Protein AF-T0ZMU7-F1 (afdb_monomer_lite)

Radius of gyration: 19.77 Å; chains: 1; bounding box: 42×37×54 Å

InterPro domains:
  IPR012947 Threonyl/alanyl tRNA synthetase, SAD [PF07973] (67-115)
  IPR012947 Threonyl/alanyl tRNA synthetase, SAD [SM00863] (66-115)
  IPR018163 Threonyl/alanyl tRNA synthetase, class II-like, putative editing domain superfamily [SSF55186] (1-138)

pLDDT: mean 90.64, std 6.93, range [50.94, 96.12]

Structure (mmCIF, N/CA/C/O backbone):
data_AF-T0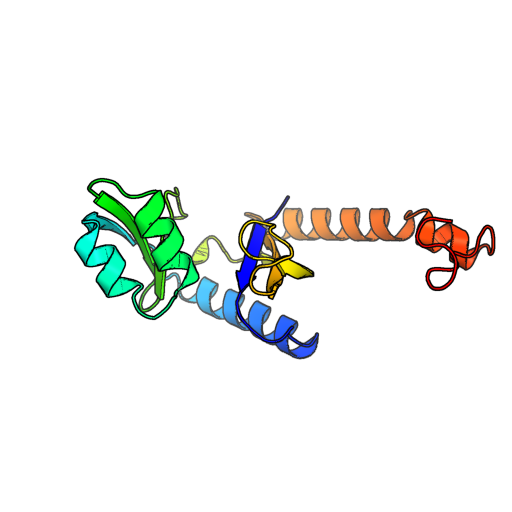ZMU7-F1
#
_entry.id   AF-T0ZMU7-F1
#
loop_
_atom_site.group_PDB
_atom_site.id
_atom_site.type_symbol
_atom_site.label_atom_id
_atom_site.label_alt_id
_atom_site.label_comp_id
_atom_site.label_asym_id
_atom_site.label_entity_id
_atom_site.label_seq_id
_atom_site.pdbx_PDB_ins_code
_atom_site.Cartn_x
_atom_site.Cartn_y
_atom_site.Cartn_z
_atom_site.occupancy
_atom_site.B_iso_or_equiv
_atom_site.auth_seq_id
_atom_site.auth_comp_id
_atom_site.auth_asym_id
_atom_site.auth_atom_id
_atom_site.pdbx_PDB_model_num
ATOM 1 N N . ASP A 1 1 ? -4.701 4.896 -11.636 1.00 75.06 1 ASP A N 1
ATOM 2 C CA . ASP A 1 1 ? -5.039 3.454 -11.671 1.00 75.06 1 ASP A CA 1
ATOM 3 C C . ASP A 1 1 ? -4.174 2.626 -10.729 1.00 75.06 1 ASP A C 1
ATOM 5 O O . ASP A 1 1 ? -3.421 1.751 -11.152 1.00 75.06 1 ASP A O 1
ATOM 9 N N . GLY A 1 2 ? -4.253 2.903 -9.431 1.00 90.81 2 GLY A N 1
ATOM 10 C CA . GLY A 1 2 ? -3.479 2.158 -8.450 1.00 90.81 2 GLY A CA 1
ATOM 11 C C . GLY A 1 2 ? -3.514 2.788 -7.071 1.00 90.81 2 GLY A C 1
ATOM 12 O O . GLY A 1 2 ? -4.315 3.680 -6.802 1.00 90.81 2 GLY A O 1
ATOM 13 N N . PHE A 1 3 ? -2.620 2.314 -6.221 1.00 93.81 3 PHE A N 1
ATOM 14 C CA . PHE A 1 3 ? -2.411 2.778 -4.863 1.00 93.81 3 PHE A CA 1
ATOM 15 C C . PHE A 1 3 ? -0.915 2.949 -4.608 1.00 93.81 3 PHE A C 1
ATOM 17 O O . PHE A 1 3 ? -0.067 2.466 -5.365 1.00 93.81 3 PHE A O 1
ATOM 24 N N . TYR A 1 4 ? -0.591 3.626 -3.516 1.00 94.75 4 TYR A N 1
ATOM 25 C CA . TYR A 1 4 ? 0.754 3.633 -2.972 1.00 94.75 4 TYR A CA 1
ATOM 26 C C . TYR A 1 4 ? 0.702 3.532 -1.452 1.00 94.75 4 TYR A C 1
ATOM 28 O O . TYR A 1 4 ? -0.316 3.860 -0.843 1.00 94.75 4 TYR A O 1
ATOM 36 N N . TYR A 1 5 ? 1.798 3.080 -0.852 1.00 94.19 5 TYR A N 1
ATOM 37 C CA . TYR A 1 5 ? 1.955 3.067 0.596 1.00 94.19 5 TYR A CA 1
ATOM 38 C C . TYR A 1 5 ? 3.356 3.555 0.970 1.00 94.19 5 TYR A C 1
ATOM 40 O O . TYR A 1 5 ? 4.347 3.077 0.411 1.00 94.19 5 TYR A O 1
ATOM 48 N N . ASP A 1 6 ? 3.418 4.506 1.904 1.00 94.00 6 ASP A N 1
ATOM 49 C CA . ASP A 1 6 ? 4.661 5.083 2.417 1.00 94.00 6 ASP A CA 1
ATOM 50 C C . ASP A 1 6 ? 5.078 4.349 3.692 1.00 94.00 6 ASP A C 1
ATOM 52 O O . ASP A 1 6 ? 4.319 4.275 4.660 1.00 94.00 6 ASP A O 1
ATOM 56 N N . ILE A 1 7 ? 6.279 3.776 3.682 1.00 93.44 7 ILE A N 1
ATOM 57 C CA . ILE A 1 7 ? 6.770 2.890 4.735 1.00 93.44 7 ILE A CA 1
ATOM 58 C C . ILE A 1 7 ? 8.138 3.375 5.205 1.00 93.44 7 ILE A C 1
ATOM 60 O O . ILE A 1 7 ? 9.034 3.643 4.403 1.00 93.44 7 ILE A O 1
ATOM 64 N N . ASP A 1 8 ? 8.305 3.456 6.522 1.00 93.50 8 ASP A N 1
ATOM 65 C CA . ASP A 1 8 ? 9.602 3.681 7.158 1.00 93.50 8 ASP A CA 1
ATOM 66 C C . ASP A 1 8 ? 10.384 2.365 7.185 1.00 93.50 8 ASP A C 1
ATOM 68 O O . ASP A 1 8 ? 10.292 1.571 8.121 1.00 93.50 8 ASP A O 1
ATOM 72 N N . MET A 1 9 ? 11.067 2.077 6.078 1.00 92.00 9 MET A N 1
ATOM 73 C CA . MET A 1 9 ? 11.884 0.881 5.901 1.00 92.00 9 MET A CA 1
ATOM 74 C C . MET A 1 9 ? 13.024 1.139 4.915 1.00 92.00 9 MET A C 1
ATOM 76 O O . MET A 1 9 ? 13.059 2.156 4.224 1.00 92.00 9 MET A O 1
ATOM 80 N N . LYS A 1 10 ? 13.955 0.188 4.806 1.00 91.81 10 LYS A N 1
ATOM 81 C CA . LYS A 1 10 ? 14.925 0.188 3.704 1.00 91.81 10 LYS A CA 1
ATOM 82 C C . LYS A 1 10 ? 14.214 -0.150 2.385 1.00 91.81 10 LYS A C 1
ATOM 84 O O . LYS A 1 10 ? 13.306 -0.981 2.414 1.00 91.81 10 LYS A O 1
ATOM 89 N N . PRO A 1 11 ? 14.611 0.445 1.243 1.00 91.81 11 PRO A N 1
ATOM 90 C CA . PRO A 1 11 ? 14.032 0.095 -0.050 1.00 91.81 11 PRO A CA 1
ATOM 91 C C . PRO A 1 11 ? 14.170 -1.412 -0.311 1.00 91.81 11 PRO A C 1
ATOM 93 O O . PRO A 1 11 ? 15.296 -1.914 -0.239 1.00 91.81 11 PRO A O 1
ATOM 96 N N . PRO A 1 12 ? 13.068 -2.136 -0.580 1.00 92.81 12 PRO A N 1
ATOM 97 C CA . PRO A 1 12 ? 13.144 -3.563 -0.849 1.00 92.81 12 PRO A CA 1
ATOM 98 C C . PRO A 1 12 ? 13.829 -3.818 -2.194 1.00 92.81 12 PRO A C 1
ATOM 100 O O . PRO A 1 12 ? 13.669 -3.063 -3.154 1.00 92.81 12 PRO A O 1
ATOM 103 N N . SER A 1 13 ? 14.574 -4.913 -2.266 1.00 93.81 13 SER A N 1
ATOM 104 C CA . SER A 1 13 ? 15.091 -5.462 -3.518 1.00 93.81 13 SER A CA 1
ATOM 105 C C . SER A 1 13 ? 13.963 -6.001 -4.407 1.00 93.81 13 SER A C 1
ATOM 107 O O . SER A 1 13 ? 12.843 -6.245 -3.953 1.00 93.81 13 SER A O 1
ATOM 109 N N . GLU A 1 14 ? 14.257 -6.264 -5.683 1.00 91.12 14 GLU A N 1
ATOM 110 C CA . GLU A 1 14 ? 13.289 -6.877 -6.607 1.00 91.12 14 GLU A CA 1
ATOM 111 C C . GLU A 1 14 ? 12.781 -8.239 -6.108 1.00 91.12 14 GLU A C 1
ATOM 113 O O . GLU A 1 14 ? 11.595 -8.545 -6.219 1.00 91.12 14 GLU A O 1
ATOM 118 N N . GLN A 1 15 ? 13.653 -9.042 -5.490 1.00 93.50 15 GLN A N 1
ATOM 119 C CA . GLN A 1 15 ? 13.266 -10.335 -4.919 1.00 93.50 15 GLN A CA 1
ATOM 120 C C . GLN A 1 15 ? 12.334 -10.171 -3.714 1.00 93.50 15 GLN A C 1
ATOM 122 O O . GLN A 1 15 ? 11.375 -10.927 -3.564 1.00 93.50 15 GLN A O 1
ATOM 127 N N . GLU A 1 16 ? 12.581 -9.179 -2.858 1.00 94.56 16 GLU A N 1
ATOM 128 C CA . GLU A 1 16 ? 11.692 -8.872 -1.736 1.00 94.56 16 GLU A CA 1
ATOM 129 C C . GLU A 1 16 ? 10.341 -8.353 -2.225 1.00 94.56 16 GLU A C 1
ATOM 131 O O . GLU A 1 16 ? 9.315 -8.753 -1.685 1.00 94.56 16 GLU A O 1
ATOM 136 N N . MET A 1 17 ? 10.312 -7.554 -3.293 1.00 93.94 17 MET A N 1
ATOM 137 C CA . MET A 1 17 ? 9.065 -7.128 -3.932 1.00 93.94 17 MET A CA 1
ATOM 138 C C . MET A 1 17 ? 8.232 -8.310 -4.434 1.00 93.94 17 MET A C 1
ATOM 140 O O . MET A 1 17 ? 7.017 -8.326 -4.232 1.00 93.94 17 MET A O 1
ATOM 144 N N . ILE A 1 18 ? 8.870 -9.324 -5.029 1.00 94.31 18 ILE A N 1
ATOM 145 C CA . ILE A 1 18 ? 8.190 -10.564 -5.431 1.00 94.31 18 ILE A CA 1
ATOM 146 C C . ILE A 1 18 ? 7.609 -11.273 -4.201 1.00 94.31 18 ILE A C 1
ATOM 148 O O . ILE A 1 18 ? 6.427 -11.610 -4.201 1.00 94.31 18 ILE A O 1
ATOM 152 N N . ARG A 1 19 ? 8.390 -11.416 -3.122 1.00 96.00 19 ARG A N 1
ATOM 153 C CA . ARG A 1 19 ? 7.922 -12.042 -1.871 1.00 96.00 19 ARG A CA 1
ATOM 154 C C . ARG A 1 19 ? 6.764 -11.280 -1.226 1.00 96.00 19 ARG A C 1
ATOM 156 O O . ARG A 1 19 ? 5.846 -11.902 -0.698 1.00 96.00 19 ARG A O 1
ATOM 163 N N . ILE A 1 20 ? 6.785 -9.946 -1.262 1.00 94.94 20 ILE A N 1
ATOM 164 C CA . ILE A 1 20 ? 5.682 -9.115 -0.764 1.00 94.94 20 ILE A CA 1
ATOM 165 C C . ILE A 1 20 ? 4.425 -9.390 -1.596 1.00 94.94 20 ILE A C 1
ATOM 167 O O . ILE A 1 20 ? 3.369 -9.654 -1.027 1.00 94.94 20 ILE A O 1
ATOM 171 N N . GLU A 1 21 ? 4.529 -9.394 -2.927 1.00 94.06 21 GLU A N 1
ATOM 172 C CA . GLU A 1 21 ? 3.392 -9.674 -3.812 1.00 94.06 21 GLU A CA 1
ATOM 173 C C . GLU A 1 21 ? 2.824 -11.092 -3.597 1.00 94.06 21 GLU A C 1
ATOM 175 O O . GLU A 1 21 ? 1.607 -11.273 -3.537 1.00 94.06 21 GLU A O 1
ATOM 180 N N . GLU A 1 22 ? 3.682 -12.099 -3.427 1.00 95.25 22 GLU A N 1
ATOM 181 C CA . GLU A 1 22 ? 3.275 -13.466 -3.075 1.00 95.25 22 GLU A CA 1
ATOM 182 C C . GLU A 1 22 ? 2.558 -13.513 -1.725 1.00 95.25 22 GLU A C 1
ATOM 184 O O . GLU A 1 22 ? 1.499 -14.134 -1.607 1.00 95.25 22 GLU A O 1
ATOM 189 N N . LYS A 1 23 ? 3.075 -12.798 -0.719 1.00 95.19 23 LYS A N 1
ATOM 190 C CA . LYS A 1 23 ? 2.444 -12.731 0.600 1.00 95.19 23 LYS A CA 1
ATOM 191 C C . LYS A 1 23 ? 1.076 -12.055 0.547 1.00 95.19 23 LYS A C 1
ATOM 193 O O . LYS A 1 23 ? 0.145 -12.507 1.213 1.00 95.19 23 LYS A O 1
ATOM 198 N N . MET A 1 24 ? 0.928 -11.010 -0.266 1.00 93.88 24 MET A N 1
ATOM 199 C CA . MET A 1 24 ? -0.362 -10.356 -0.505 1.00 93.88 24 MET A CA 1
ATOM 200 C C . MET A 1 24 ? -1.369 -11.331 -1.129 1.00 93.88 24 MET A C 1
ATOM 202 O O . MET A 1 24 ? -2.508 -11.406 -0.667 1.00 93.88 24 MET A O 1
ATOM 206 N N . LYS A 1 25 ? -0.943 -12.136 -2.112 1.00 93.25 25 LYS A N 1
ATOM 207 C CA . LYS A 1 25 ? -1.785 -13.181 -2.721 1.00 93.25 25 LYS A CA 1
ATOM 208 C C . LYS A 1 25 ? -2.167 -14.268 -1.714 1.00 93.25 25 LYS A C 1
ATOM 210 O O . LYS A 1 25 ? -3.333 -14.647 -1.652 1.00 93.25 25 LYS A O 1
ATOM 215 N N . GLU A 1 26 ? -1.231 -14.725 -0.881 1.00 94.50 26 GLU A N 1
ATOM 216 C CA . GLU A 1 26 ? -1.506 -15.690 0.196 1.00 94.50 26 GLU A CA 1
ATOM 217 C C . GLU A 1 26 ? -2.584 -15.161 1.157 1.00 94.50 26 GLU A C 1
ATOM 219 O O . GLU A 1 26 ? -3.506 -15.883 1.533 1.00 94.50 26 GLU A O 1
ATOM 224 N N . ILE A 1 27 ? -2.502 -13.884 1.538 1.00 93.81 27 ILE A N 1
ATOM 225 C CA . ILE A 1 27 ? -3.481 -13.233 2.416 1.00 93.81 27 ILE A CA 1
ATOM 226 C C . ILE A 1 27 ? -4.846 -13.085 1.728 1.00 93.81 27 ILE A C 1
ATOM 228 O O . ILE A 1 27 ? -5.879 -13.275 2.375 1.00 93.81 27 ILE A O 1
ATOM 232 N N . ALA A 1 28 ? -4.874 -12.789 0.427 1.00 92.88 28 ALA A N 1
ATOM 233 C CA . ALA A 1 28 ? -6.116 -12.718 -0.339 1.00 92.88 28 ALA A CA 1
ATOM 234 C C . ALA A 1 28 ? -6.842 -14.075 -0.387 1.00 92.88 28 ALA A C 1
ATOM 236 O O . ALA A 1 28 ? -8.067 -14.130 -0.301 1.00 92.88 28 ALA A O 1
ATOM 237 N N . LEU A 1 29 ? -6.103 -15.187 -0.446 1.00 93.44 29 LEU A N 1
ATOM 238 C CA . LEU A 1 29 ? -6.688 -16.534 -0.428 1.00 93.44 29 LEU A CA 1
ATOM 239 C C . LEU A 1 29 ? -7.331 -16.897 0.920 1.00 93.44 29 LEU A C 1
ATOM 241 O O . LEU A 1 29 ? -8.268 -17.693 0.951 1.00 93.44 29 LEU A O 1
ATOM 245 N N . LYS A 1 30 ? -6.882 -16.291 2.025 1.00 94.25 30 LYS A N 1
ATOM 246 C CA . LYS A 1 30 ? -7.421 -16.552 3.371 1.00 94.25 30 LYS A CA 1
ATOM 247 C C . LYS A 1 30 ? -8.807 -15.953 3.617 1.00 94.25 30 LYS A C 1
ATOM 249 O O . LYS A 1 30 ? -9.418 -16.314 4.614 1.00 94.25 30 LYS A O 1
ATOM 254 N N . SER A 1 31 ? -9.301 -15.074 2.737 1.00 93.50 31 SER A N 1
ATOM 255 C CA . SER A 1 31 ? -10.637 -14.455 2.838 1.00 93.50 31 SER A CA 1
ATOM 256 C C . SER A 1 31 ? -10.906 -13.856 4.228 1.00 93.50 31 SER A C 1
ATOM 258 O O . SER A 1 31 ? -11.931 -14.107 4.857 1.00 93.50 31 SER A O 1
ATOM 260 N N . ILE A 1 32 ? -9.925 -13.111 4.746 1.00 94.69 32 ILE A N 1
ATOM 261 C CA . ILE A 1 32 ? -9.966 -12.544 6.095 1.00 94.69 32 ILE A CA 1
ATOM 262 C C . ILE A 1 32 ? -10.972 -11.386 6.092 1.00 94.69 32 ILE A C 1
A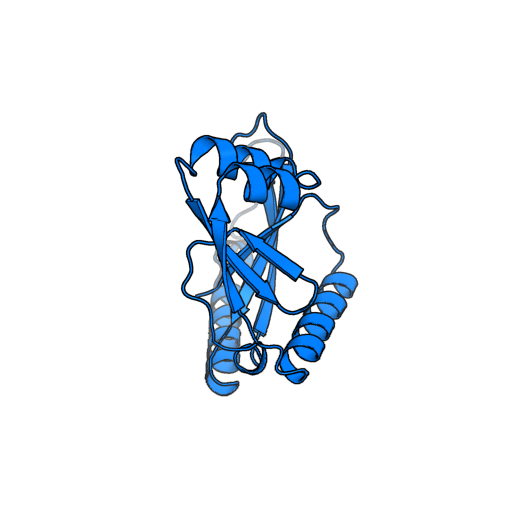TOM 264 O O . ILE A 1 32 ? -10.818 -10.484 5.263 1.00 94.69 32 ILE A O 1
ATOM 268 N N . PRO A 1 33 ? -11.960 -11.365 7.003 1.00 95.88 33 PRO A N 1
ATOM 269 C CA . PRO A 1 33 ? -12.909 -10.264 7.091 1.00 95.88 33 PRO A CA 1
ATOM 270 C C . PRO A 1 33 ? -12.198 -8.971 7.499 1.00 95.88 33 PRO A C 1
ATOM 272 O O . PRO A 1 33 ? -11.322 -8.979 8.370 1.00 95.88 33 PRO A O 1
ATOM 275 N N . ILE A 1 34 ? -12.591 -7.863 6.872 1.00 95.69 34 ILE A N 1
ATOM 276 C CA . ILE A 1 34 ? -12.118 -6.524 7.211 1.00 95.69 34 ILE A CA 1
ATOM 277 C C . ILE A 1 34 ? -13.220 -5.833 8.010 1.00 95.69 34 ILE A C 1
ATOM 279 O O . ILE A 1 34 ? -14.276 -5.483 7.483 1.00 95.69 34 ILE A O 1
ATOM 283 N N . LEU A 1 35 ? -12.976 -5.649 9.304 1.00 94.94 35 LEU A N 1
ATOM 284 C CA . LEU A 1 35 ? -13.947 -5.083 10.232 1.00 94.94 35 LEU A CA 1
ATOM 285 C C . LEU A 1 35 ? -13.678 -3.597 10.432 1.00 94.94 35 LEU A C 1
ATOM 287 O O . LEU A 1 35 ? -12.554 -3.191 10.724 1.00 94.94 35 LEU A O 1
ATOM 291 N N . LYS A 1 36 ? -14.727 -2.790 10.283 1.00 95.19 36 LYS A N 1
ATOM 292 C CA . LYS A 1 36 ? -14.692 -1.367 10.605 1.00 95.19 36 LYS A CA 1
ATOM 293 C C . LYS A 1 36 ? -14.981 -1.188 12.091 1.00 95.19 36 LYS A C 1
ATOM 295 O O . LYS A 1 36 ? -16.072 -1.517 12.548 1.00 95.19 36 LYS A O 1
ATOM 300 N N . GLU A 1 37 ? -14.027 -0.622 12.812 1.00 94.38 37 GLU A N 1
ATOM 301 C CA . GLU A 1 37 ? -14.144 -0.310 14.237 1.00 94.38 37 GLU A CA 1
ATOM 302 C C . GLU A 1 37 ? -14.057 1.209 14.429 1.00 94.38 37 GLU A C 1
ATOM 304 O O . GLU A 1 37 ? -13.326 1.894 13.712 1.00 94.38 37 GLU A O 1
ATOM 309 N N . THR A 1 38 ? -14.819 1.752 15.378 1.00 94.81 38 THR A N 1
ATOM 310 C CA . THR A 1 38 ? -14.768 3.175 15.741 1.00 94.81 38 THR A CA 1
ATOM 311 C C . THR A 1 38 ? -14.168 3.291 17.128 1.00 94.81 38 THR A C 1
ATOM 313 O O . THR A 1 38 ? -14.691 2.701 18.071 1.00 94.81 38 THR A O 1
ATOM 316 N N . HIS A 1 39 ? -13.106 4.080 17.251 1.00 94.69 39 HIS A N 1
ATOM 317 C CA . HIS A 1 39 ? -12.402 4.294 18.510 1.00 94.69 39 HIS A CA 1
ATOM 318 C C . HIS A 1 39 ? -12.294 5.777 18.835 1.00 94.69 39 HIS A C 1
ATOM 320 O O . HIS A 1 39 ? -12.264 6.637 17.947 1.00 94.69 39 HIS A O 1
ATOM 326 N N . SER A 1 40 ? -12.219 6.069 20.128 1.00 95.81 40 SER A N 1
ATOM 327 C CA . SER A 1 40 ? -11.884 7.394 20.633 1.00 95.81 40 SER A CA 1
ATOM 328 C C . SER A 1 40 ? -10.441 7.764 20.289 1.00 95.81 40 SER A C 1
ATOM 330 O O . SER A 1 40 ? -9.588 6.905 20.062 1.00 95.81 40 SER A O 1
ATOM 332 N N . ARG A 1 41 ? -10.137 9.064 20.296 1.00 93.50 41 ARG A N 1
ATOM 333 C CA . ARG A 1 41 ? -8.773 9.562 20.070 1.00 93.50 41 ARG A CA 1
ATOM 334 C C . ARG A 1 41 ? -7.737 8.889 20.983 1.00 93.50 41 ARG A C 1
ATOM 336 O O . ARG A 1 41 ? -6.700 8.456 20.495 1.00 93.50 41 ARG A O 1
ATOM 343 N N . ASN A 1 42 ? -8.027 8.755 22.277 1.00 94.19 42 ASN A N 1
ATOM 344 C CA . ASN A 1 42 ? -7.089 8.176 23.248 1.00 94.19 42 ASN A CA 1
ATOM 345 C C . ASN A 1 42 ? -6.787 6.699 22.960 1.00 94.19 42 ASN A C 1
ATOM 347 O O . ASN A 1 42 ? -5.641 6.268 23.063 1.00 94.19 42 ASN A O 1
ATOM 351 N N . GLU A 1 43 ? -7.803 5.929 22.565 1.00 94.31 43 GLU A N 1
ATOM 352 C CA . GLU A 1 43 ? -7.623 4.533 22.159 1.00 94.31 43 GLU A CA 1
ATOM 353 C C . GLU A 1 43 ? -6.774 4.437 20.891 1.00 94.31 43 GLU A C 1
ATOM 355 O O . GLU A 1 43 ? -5.860 3.620 20.834 1.00 94.31 43 GLU A O 1
ATOM 360 N N . LEU A 1 44 ? -7.011 5.307 19.905 1.00 93.56 44 LEU A N 1
ATOM 361 C CA . LEU A 1 44 ? -6.215 5.357 18.677 1.00 93.56 44 LEU A CA 1
ATOM 362 C C . LEU A 1 44 ? -4.749 5.703 18.961 1.00 93.56 44 LEU A C 1
ATOM 364 O O . LEU A 1 44 ? -3.853 5.041 18.438 1.00 93.56 44 LEU A O 1
ATOM 368 N N . GLU A 1 45 ? -4.490 6.694 19.816 1.00 93.69 45 GLU A N 1
ATOM 369 C CA . GLU A 1 45 ? -3.126 7.045 20.230 1.00 93.69 45 GLU A CA 1
ATOM 370 C C . GLU A 1 45 ? -2.433 5.875 20.949 1.00 93.69 45 GLU A C 1
ATOM 372 O O . GLU A 1 45 ? -1.255 5.616 20.711 1.00 93.69 45 GLU A O 1
ATOM 377 N N . SER A 1 46 ? -3.160 5.104 21.763 1.00 93.94 46 SER A N 1
ATOM 378 C CA . SER A 1 46 ? -2.613 3.903 22.404 1.00 93.94 46 SER A CA 1
ATOM 379 C C . SER A 1 46 ? -2.345 2.772 21.401 1.00 93.94 46 SER A C 1
ATOM 381 O O . SER A 1 46 ? -1.266 2.178 21.410 1.00 93.94 46 SER A O 1
ATOM 383 N N . MET A 1 47 ? -3.278 2.504 20.481 1.00 92.56 47 MET A N 1
ATOM 384 C CA . MET A 1 47 ? -3.137 1.456 19.462 1.00 92.56 47 MET A CA 1
ATOM 385 C C . MET A 1 47 ? -1.952 1.711 18.527 1.00 92.56 47 MET A C 1
ATOM 387 O O . MET A 1 47 ? -1.198 0.792 18.201 1.00 92.56 47 MET A O 1
ATOM 391 N N . PHE A 1 48 ? -1.760 2.964 18.112 1.00 94.00 48 PHE A N 1
ATOM 392 C CA . PHE A 1 48 ? -0.717 3.350 17.164 1.00 94.00 48 PHE A CA 1
ATOM 393 C C . PHE A 1 48 ? 0.550 3.895 17.830 1.00 94.00 48 PHE A C 1
ATOM 395 O O . PHE A 1 48 ? 1.406 4.425 17.129 1.00 94.00 48 PHE A O 1
ATOM 402 N N . GLN A 1 49 ? 0.740 3.694 19.142 1.00 92.25 49 GLN A N 1
ATOM 403 C CA . GLN A 1 49 ? 1.909 4.191 19.892 1.00 92.25 49 GLN A CA 1
ATOM 404 C C . GLN A 1 49 ? 3.272 3.795 19.290 1.00 92.25 49 GLN A C 1
ATOM 406 O O . GLN A 1 49 ? 4.269 4.493 19.447 1.00 92.25 49 GLN A O 1
ATOM 411 N N . HIS A 1 50 ? 3.312 2.669 18.577 1.00 90.00 50 HIS A N 1
ATOM 412 C CA . HIS A 1 50 ? 4.501 2.128 17.922 1.00 90.00 50 HIS A CA 1
ATOM 413 C C . HIS A 1 50 ? 4.804 2.787 16.563 1.00 90.00 50 HIS A C 1
ATOM 415 O O . HIS A 1 50 ? 5.871 2.565 15.996 1.00 90.00 50 HIS A O 1
ATOM 421 N N . ASN A 1 51 ? 3.879 3.578 16.012 1.00 91.38 51 ASN A N 1
ATOM 422 C CA . ASN A 1 51 ? 3.999 4.207 14.703 1.00 91.38 51 ASN A CA 1
ATOM 423 C C . ASN A 1 51 ? 3.908 5.734 14.826 1.00 91.38 51 ASN A C 1
ATOM 425 O O . ASN A 1 51 ? 2.823 6.316 14.776 1.00 91.38 51 ASN A O 1
ATOM 429 N N . ARG A 1 52 ? 5.075 6.385 14.924 1.00 92.31 52 ARG A N 1
ATOM 430 C CA . ARG A 1 52 ? 5.194 7.850 15.047 1.00 92.31 52 ARG A CA 1
ATOM 431 C C . ARG A 1 52 ? 4.419 8.629 13.980 1.00 92.31 52 ARG A C 1
ATOM 433 O O . ARG A 1 52 ? 3.817 9.647 14.300 1.00 92.31 52 ARG A O 1
ATOM 440 N N . PHE A 1 53 ? 4.388 8.135 12.742 1.00 92.69 53 PHE A N 1
ATOM 441 C CA . PHE A 1 53 ? 3.733 8.822 11.628 1.00 92.69 53 PHE A CA 1
ATOM 442 C C . PHE A 1 53 ? 2.216 8.809 11.789 1.00 92.69 53 PHE A C 1
ATOM 444 O O . PHE A 1 53 ? 1.568 9.842 11.636 1.00 92.69 53 PHE A O 1
ATOM 451 N N . LYS A 1 54 ? 1.646 7.655 12.156 1.00 91.56 54 LYS A N 1
ATOM 452 C CA . LYS A 1 54 ? 0.205 7.549 12.416 1.00 91.56 54 LYS A CA 1
ATOM 453 C C . LYS A 1 54 ? -0.209 8.333 13.652 1.00 91.56 54 LYS A C 1
ATOM 455 O O . LYS A 1 54 ? -1.255 8.964 13.612 1.00 91.56 54 LYS A O 1
ATOM 460 N N . LEU A 1 55 ? 0.605 8.353 14.710 1.00 93.62 55 LEU A N 1
ATOM 461 C CA . LEU A 1 55 ? 0.321 9.172 15.895 1.00 93.62 55 LEU A CA 1
ATOM 462 C C . LEU A 1 55 ? 0.204 10.654 15.566 1.00 93.62 55 LEU A C 1
ATOM 464 O O . LEU A 1 55 ? -0.709 11.311 16.058 1.00 93.62 55 LEU A O 1
ATOM 468 N N . GLU A 1 56 ? 1.117 11.182 14.751 1.00 93.31 56 GLU A N 1
ATOM 469 C CA . GLU A 1 56 ? 1.066 12.585 14.348 1.00 93.31 56 GLU A CA 1
ATOM 470 C C . GLU A 1 56 ? -0.214 12.885 13.563 1.00 93.31 56 GLU A C 1
ATOM 472 O O . GLU A 1 56 ? -0.936 13.816 13.908 1.00 93.31 56 GLU A O 1
ATOM 477 N N . ILE A 1 57 ? -0.549 12.038 12.585 1.00 91.94 57 ILE A N 1
ATOM 478 C CA . ILE A 1 57 ? -1.783 12.174 11.799 1.00 91.94 57 ILE A CA 1
ATOM 479 C C . ILE A 1 57 ? -3.018 12.093 12.707 1.00 91.94 57 ILE A C 1
ATOM 481 O O . ILE A 1 57 ? -3.919 12.917 12.595 1.00 91.94 57 ILE A O 1
ATOM 485 N N . ILE A 1 58 ? -3.064 11.142 13.645 1.00 93.12 58 ILE A N 1
ATOM 486 C CA . ILE A 1 58 ? -4.186 10.994 14.583 1.00 93.12 58 ILE A CA 1
ATOM 487 C C . ILE A 1 58 ? -4.336 12.248 15.447 1.00 93.12 58 ILE A C 1
ATOM 489 O O . ILE A 1 58 ? -5.450 12.731 15.639 1.00 93.12 58 ILE A O 1
ATOM 493 N N . ARG A 1 59 ? -3.231 12.802 15.953 1.00 92.81 59 ARG A N 1
ATOM 494 C CA . ARG A 1 59 ? -3.260 13.985 16.822 1.00 92.81 59 ARG A CA 1
ATOM 495 C C . ARG A 1 59 ? -3.736 15.245 16.114 1.00 92.81 59 ARG A C 1
ATOM 497 O O . ARG A 1 59 ? -4.327 16.103 16.774 1.00 92.81 59 ARG A O 1
ATOM 504 N N . GLU A 1 60 ? -3.457 15.350 14.822 1.00 92.25 60 GLU A N 1
ATOM 505 C CA . GLU A 1 60 ? -3.854 16.478 13.982 1.00 92.25 60 GLU A CA 1
ATOM 506 C C . GLU A 1 60 ? -5.280 16.336 13.447 1.00 92.25 60 GLU A C 1
ATOM 508 O O . GLU A 1 60 ? -6.031 17.306 13.447 1.00 92.25 60 GLU A O 1
ATOM 513 N N . GLU A 1 61 ? -5.665 15.140 12.999 1.00 91.75 61 GLU A N 1
ATOM 514 C CA . GLU A 1 61 ? -6.920 14.938 12.270 1.00 91.75 61 GLU A CA 1
ATOM 515 C C . GLU A 1 61 ? -8.086 14.443 13.134 1.00 91.75 61 GLU A C 1
ATOM 517 O O . GLU A 1 61 ? -9.242 14.581 12.728 1.00 91.75 61 GLU A O 1
ATOM 522 N N . VAL A 1 62 ? -7.826 13.825 14.292 1.00 91.75 62 VAL A N 1
ATOM 523 C CA . VAL A 1 62 ? -8.877 13.217 15.122 1.00 91.75 62 VAL A CA 1
ATOM 524 C C . VAL A 1 62 ? -9.240 14.126 16.289 1.00 91.75 62 VAL A C 1
ATOM 526 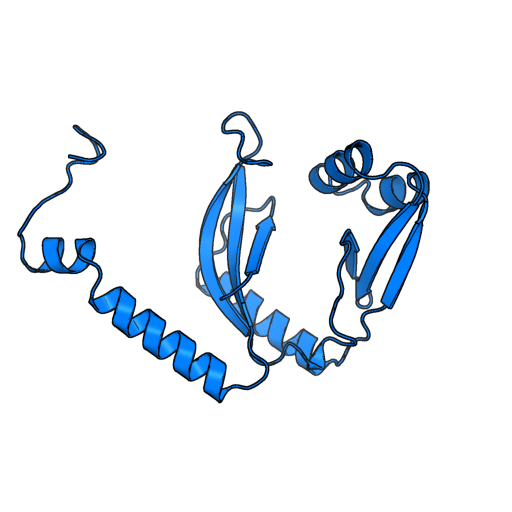O O . VAL A 1 62 ? -8.494 14.268 17.258 1.00 91.75 62 VAL A O 1
ATOM 529 N N . GLU A 1 63 ? -10.449 14.686 16.245 1.00 88.75 63 GLU A N 1
ATOM 530 C CA . GLU A 1 63 ? -10.982 15.481 17.357 1.00 88.75 63 GLU A CA 1
ATOM 531 C C . GLU A 1 63 ? -11.539 14.603 18.488 1.00 88.75 63 GLU A C 1
ATOM 533 O O . GLU A 1 63 ? -11.097 14.708 19.629 1.00 88.75 63 GLU A O 1
ATOM 538 N N . LYS A 1 64 ? -12.505 13.722 18.186 1.00 88.69 64 LYS A N 1
ATOM 539 C CA . LYS A 1 64 ? -13.214 12.904 19.197 1.00 88.69 64 LYS A CA 1
ATOM 540 C C . LYS A 1 64 ? -13.050 11.405 18.974 1.00 88.69 64 LYS A C 1
ATOM 542 O O . LYS A 1 64 ? -12.599 10.680 19.857 1.00 88.69 64 LYS A O 1
ATOM 547 N N . HIS A 1 65 ? -13.416 10.952 17.784 1.00 91.31 65 HIS A N 1
ATOM 548 C CA . HIS A 1 65 ? -13.396 9.552 17.374 1.00 91.31 65 HIS A CA 1
ATOM 549 C C . HIS A 1 65 ? -13.053 9.451 15.891 1.00 91.31 65 HIS A C 1
ATOM 551 O O . HIS A 1 65 ? -13.331 10.379 15.125 1.00 91.31 65 HIS A O 1
ATOM 557 N N . SER A 1 66 ? -12.472 8.328 15.492 1.00 93.94 66 SER A N 1
ATOM 558 C CA . SER A 1 66 ? -12.237 7.993 14.091 1.00 93.94 66 SER A CA 1
ATOM 559 C C . SER A 1 66 ? -12.337 6.486 13.897 1.00 93.94 66 SER A C 1
ATOM 561 O O . SER A 1 66 ? -12.499 5.722 14.853 1.00 93.94 66 SER A O 1
ATOM 563 N N . THR A 1 67 ? -12.285 6.064 12.643 1.00 93.81 67 THR A N 1
ATOM 564 C CA . THR A 1 67 ? -12.439 4.668 12.256 1.00 93.81 67 THR A CA 1
ATOM 565 C C . THR A 1 67 ? -11.089 4.020 12.001 1.00 93.81 67 THR A C 1
ATOM 567 O O . THR A 1 67 ? -10.159 4.654 11.501 1.00 93.81 67 THR A O 1
ATOM 570 N N . VAL A 1 68 ? -11.006 2.734 12.310 1.00 94.75 68 VAL A N 1
ATOM 571 C CA . VAL A 1 68 ? -9.912 1.851 11.913 1.00 94.75 68 VAL A CA 1
ATOM 572 C C . VAL A 1 68 ? -10.486 0.645 11.194 1.00 94.75 68 VAL A C 1
ATOM 574 O O . VAL A 1 68 ? -11.653 0.288 11.371 1.00 94.75 68 VAL A O 1
ATOM 577 N N . TYR A 1 69 ? -9.650 0.014 10.384 1.00 95.06 69 TYR A N 1
ATOM 578 C CA . TYR A 1 69 ? -9.985 -1.224 9.704 1.00 95.06 69 TYR A CA 1
ATOM 579 C C . TYR A 1 69 ? -9.083 -2.331 10.232 1.00 95.06 69 TYR A C 1
ATOM 581 O O . TYR A 1 69 ? -7.857 -2.257 10.122 1.00 95.06 69 TYR A O 1
ATOM 589 N N . ARG A 1 70 ? -9.699 -3.349 10.836 1.00 94.25 70 ARG A N 1
ATOM 590 C CA . ARG A 1 70 ? -9.017 -4.527 11.368 1.00 94.25 70 ARG A CA 1
ATOM 591 C C . ARG A 1 70 ? -9.110 -5.671 10.372 1.00 94.25 70 ARG A C 1
ATOM 593 O O . ARG A 1 70 ? -10.196 -6.053 9.950 1.00 94.25 70 ARG A O 1
ATOM 600 N N . GLN A 1 71 ? -7.963 -6.248 10.051 1.00 93.25 71 GLN A N 1
ATOM 601 C CA . GLN A 1 71 ? -7.810 -7.426 9.212 1.00 93.25 71 GLN A CA 1
ATOM 602 C C . GLN A 1 71 ? -7.032 -8.487 10.000 1.00 93.25 71 GLN A C 1
ATOM 604 O O . GLN A 1 71 ? -5.799 -8.545 9.968 1.00 93.25 71 GLN A O 1
ATOM 609 N N . GLY A 1 72 ? -7.755 -9.327 10.744 1.00 90.56 72 GLY A N 1
ATOM 610 C CA . GLY A 1 72 ? -7.150 -10.289 11.667 1.00 90.56 72 GLY A CA 1
ATOM 611 C C . GLY A 1 72 ? -6.276 -9.583 12.710 1.00 90.56 72 GLY A C 1
ATOM 612 O O . GLY A 1 72 ? -6.774 -8.802 13.518 1.00 90.56 72 GLY A O 1
ATOM 613 N N . ASN A 1 73 ? -4.966 -9.828 12.662 1.00 89.50 73 ASN A N 1
ATOM 614 C CA . ASN A 1 73 ? -3.996 -9.239 13.595 1.00 89.50 73 ASN A CA 1
ATOM 615 C C . ASN A 1 73 ? -3.484 -7.856 13.161 1.00 89.50 73 ASN A C 1
ATOM 617 O O . ASN A 1 73 ? -2.725 -7.228 13.896 1.00 89.50 73 ASN A O 1
ATOM 621 N N . TYR A 1 74 ? -3.849 -7.395 11.965 1.00 92.00 74 TYR A N 1
ATOM 622 C CA . TYR A 1 74 ? -3.427 -6.105 11.434 1.00 92.00 74 TYR A CA 1
ATOM 623 C C . TYR A 1 74 ? -4.528 -5.061 11.624 1.00 92.00 74 TYR A C 1
ATOM 625 O O . TYR A 1 74 ? -5.701 -5.356 11.407 1.00 92.00 74 TYR A O 1
ATOM 633 N N . VAL A 1 75 ? -4.153 -3.843 12.014 1.00 93.00 75 VAL A N 1
ATOM 634 C CA . VAL A 1 75 ? -5.075 -2.712 12.174 1.00 93.00 75 VAL A CA 1
ATOM 635 C C . VAL A 1 75 ? -4.506 -1.511 11.442 1.00 93.00 75 VAL A C 1
ATOM 637 O O . VAL A 1 75 ? -3.338 -1.157 11.626 1.00 93.00 75 VAL A O 1
ATOM 640 N N . ASP A 1 76 ? -5.344 -0.872 10.634 1.00 92.75 76 ASP A N 1
ATOM 641 C CA . ASP A 1 76 ? -4.983 0.325 9.890 1.00 92.75 76 ASP A CA 1
ATOM 642 C C . ASP A 1 76 ? -5.897 1.507 10.223 1.00 92.75 76 ASP A C 1
ATOM 644 O O . ASP A 1 76 ? -7.107 1.354 10.389 1.00 92.75 76 ASP A O 1
ATOM 648 N N . PHE A 1 77 ? -5.303 2.696 10.314 1.00 92.00 77 PHE A N 1
ATOM 649 C CA . PHE A 1 77 ? -6.019 3.947 10.518 1.00 92.00 77 PHE A CA 1
ATOM 650 C C . PHE A 1 77 ? -6.411 4.497 9.150 1.00 92.00 77 PHE A C 1
ATOM 652 O O . PHE A 1 77 ? -5.565 4.981 8.400 1.00 92.00 77 PHE A O 1
ATOM 659 N N . CYS A 1 78 ? -7.695 4.403 8.822 1.00 89.62 78 CYS A N 1
ATOM 660 C CA . CYS A 1 78 ? -8.231 4.870 7.554 1.00 89.62 78 CYS A CA 1
ATOM 661 C C . CYS A 1 78 ? -9.703 5.262 7.721 1.00 89.62 78 CYS A C 1
ATOM 663 O O . CYS A 1 78 ? -10.425 4.717 8.559 1.00 89.62 78 CYS A O 1
ATOM 665 N N . ARG A 1 79 ? -10.175 6.195 6.890 1.00 85.88 79 ARG A N 1
ATOM 666 C CA . ARG A 1 79 ? -11.594 6.591 6.833 1.00 85.88 79 ARG A CA 1
ATOM 667 C C . ARG A 1 79 ? -12.416 5.631 5.952 1.00 85.88 79 ARG A C 1
ATOM 669 O O . ARG A 1 79 ? -13.583 5.358 6.237 1.00 85.88 79 ARG A O 1
ATOM 676 N N . GLY A 1 80 ? -11.775 5.019 4.954 1.00 86.81 80 GLY A N 1
ATOM 677 C CA . GLY A 1 80 ? -12.376 4.071 4.011 1.00 86.81 80 GLY A CA 1
ATOM 678 C C . GLY A 1 80 ? -13.370 4.711 3.028 1.00 86.81 80 GLY A C 1
ATOM 679 O O . GLY A 1 80 ? -13.311 5.924 2.822 1.00 86.81 80 GLY A O 1
ATOM 680 N N . PRO A 1 81 ? -14.278 3.920 2.417 1.00 90.69 81 PRO A N 1
ATOM 681 C CA . PRO A 1 81 ? -14.604 2.521 2.734 1.00 90.69 81 PRO A CA 1
ATOM 682 C C . PRO A 1 81 ? -13.543 1.503 2.278 1.00 90.69 81 PRO A C 1
ATOM 684 O O . PRO A 1 81 ? -12.777 1.761 1.355 1.00 90.69 81 PRO A O 1
ATOM 687 N N . HIS A 1 82 ? -13.528 0.333 2.925 1.00 92.62 82 HIS A N 1
ATOM 688 C CA . HIS A 1 82 ? -12.745 -0.839 2.510 1.00 92.62 82 HIS A CA 1
ATOM 689 C C . HIS A 1 82 ? -13.657 -1.941 1.959 1.00 92.62 82 HIS A C 1
ATOM 691 O O . HIS A 1 82 ? -14.869 -1.931 2.180 1.00 92.62 82 HIS A O 1
ATOM 697 N N . VAL A 1 83 ? -13.058 -2.896 1.244 1.00 92.25 83 VAL A N 1
ATOM 698 C CA . VAL A 1 83 ? -13.736 -4.125 0.806 1.00 92.25 83 VAL A CA 1
ATOM 699 C C . VAL A 1 83 ? -14.145 -4.989 2.012 1.00 92.25 83 VAL A C 1
ATOM 701 O O . VAL A 1 83 ? -13.502 -4.885 3.057 1.00 92.25 83 VAL A O 1
ATOM 704 N N . PRO A 1 84 ? -15.177 -5.847 1.893 1.00 92.69 84 PRO A N 1
ATOM 705 C CA . PRO A 1 84 ? -15.663 -6.657 3.016 1.00 92.69 84 PRO A CA 1
ATOM 706 C C . PRO A 1 84 ? -14.638 -7.663 3.561 1.00 92.69 84 PRO A C 1
ATOM 708 O O . PRO A 1 84 ? -14.572 -7.898 4.766 1.00 92.69 84 PRO A O 1
ATOM 711 N N . ASP A 1 85 ? -13.834 -8.260 2.682 1.00 94.56 85 ASP A N 1
ATOM 712 C CA . ASP A 1 85 ? -12.816 -9.244 3.044 1.00 94.56 85 ASP A CA 1
ATOM 713 C C . ASP A 1 85 ? -11.656 -9.257 2.031 1.00 94.56 85 ASP A C 1
ATOM 715 O O . ASP A 1 85 ? -11.737 -8.687 0.938 1.00 94.56 85 ASP A O 1
ATOM 719 N N . THR A 1 86 ? -10.547 -9.906 2.391 1.00 94.12 86 THR A N 1
ATOM 720 C CA . THR A 1 86 ? -9.325 -9.912 1.570 1.00 94.12 86 THR A CA 1
ATOM 721 C C . THR A 1 86 ? -9.451 -10.676 0.251 1.00 94.12 86 THR A C 1
ATOM 723 O O . THR A 1 86 ? -8.600 -10.506 -0.621 1.00 94.12 86 THR A O 1
ATOM 726 N N . SER A 1 87 ? -10.492 -11.486 0.044 1.00 92.88 87 SER A N 1
ATOM 727 C CA . SER A 1 87 ? -10.663 -12.263 -1.190 1.00 92.88 87 SER A CA 1
ATOM 728 C C . SER A 1 87 ? -10.963 -11.399 -2.414 1.00 92.88 87 SER A C 1
ATOM 730 O O . SER A 1 87 ? -10.692 -11.823 -3.539 1.00 92.88 87 SER A O 1
ATOM 732 N N . TYR A 1 88 ? -11.425 -10.164 -2.209 1.00 90.69 88 TYR A N 1
ATOM 733 C CA . TYR A 1 88 ? -11.593 -9.168 -3.269 1.00 90.69 88 TYR A CA 1
ATOM 734 C C . TYR A 1 88 ? -10.252 -8.671 -3.834 1.00 90.69 88 TYR A C 1
ATOM 736 O O . TYR A 1 88 ? -10.201 -8.102 -4.920 1.00 90.69 88 TYR A O 1
ATOM 744 N N . LEU A 1 89 ? -9.146 -8.912 -3.125 1.00 91.19 89 LEU A N 1
ATOM 745 C CA . LEU A 1 89 ? -7.812 -8.393 -3.428 1.00 91.19 89 LEU A CA 1
ATOM 746 C C . LEU A 1 89 ? -6.928 -9.409 -4.177 1.00 91.19 89 LEU A C 1
ATOM 748 O O . LEU A 1 89 ? -5.709 -9.419 -4.028 1.00 91.19 89 LEU A O 1
ATOM 752 N N . ARG A 1 90 ? -7.528 -10.289 -4.990 1.00 89.12 90 ARG A N 1
ATOM 753 C CA . ARG A 1 90 ? -6.805 -11.369 -5.696 1.00 89.12 90 ARG A CA 1
ATOM 754 C C . ARG A 1 90 ? -5.922 -10.884 -6.846 1.00 89.12 90 ARG A C 1
ATOM 756 O O . ARG A 1 90 ? -4.840 -11.432 -7.046 1.00 89.12 90 ARG A O 1
ATOM 763 N N . ASN A 1 91 ? -6.361 -9.881 -7.607 1.00 93.19 91 ASN A N 1
ATOM 764 C CA . ASN A 1 91 ? -5.634 -9.412 -8.791 1.00 93.19 91 ASN A CA 1
ATOM 765 C C . ASN A 1 91 ? -4.878 -8.120 -8.472 1.00 93.19 91 ASN A C 1
ATOM 767 O O . ASN A 1 91 ? -5.292 -7.029 -8.863 1.00 93.19 91 ASN A O 1
ATOM 771 N N . ILE A 1 92 ? -3.767 -8.258 -7.747 1.00 94.12 92 ILE A N 1
ATOM 772 C CA . ILE A 1 92 ? -2.872 -7.154 -7.381 1.00 94.12 92 ILE A CA 1
ATOM 773 C C . ILE A 1 92 ? -1.520 -7.319 -8.073 1.00 94.12 92 ILE A C 1
ATOM 775 O O . ILE A 1 92 ? -1.017 -8.436 -8.217 1.00 94.12 92 ILE A O 1
ATOM 779 N N . LYS A 1 93 ? -0.916 -6.193 -8.465 1.00 94.75 93 LYS A N 1
ATOM 780 C CA . LYS A 1 93 ? 0.457 -6.128 -8.968 1.00 94.75 93 LYS A CA 1
ATOM 781 C C . LYS A 1 93 ? 1.214 -4.971 -8.325 1.00 94.75 93 LYS A C 1
ATOM 783 O O . LYS A 1 93 ? 0.723 -3.842 -8.339 1.00 94.75 93 LYS A O 1
ATOM 788 N N . LEU A 1 94 ? 2.418 -5.229 -7.814 1.00 95.50 94 LEU A N 1
ATOM 789 C CA . LEU A 1 94 ? 3.333 -4.160 -7.408 1.00 95.50 94 LEU A CA 1
ATOM 790 C C . LEU A 1 94 ? 4.072 -3.605 -8.631 1.00 95.50 94 LEU A C 1
ATOM 792 O O . LEU A 1 94 ? 4.456 -4.349 -9.534 1.00 95.50 94 LEU A O 1
ATOM 796 N N . LEU A 1 95 ? 4.224 -2.284 -8.682 1.00 93.12 95 LEU A N 1
ATOM 797 C CA . LEU A 1 95 ? 4.578 -1.559 -9.898 1.00 93.12 95 LEU A CA 1
ATOM 798 C C . LEU A 1 95 ? 5.971 -0.939 -9.876 1.00 93.12 95 LEU A C 1
ATOM 800 O O . LEU A 1 95 ? 6.681 -1.046 -10.872 1.00 93.12 95 LEU A O 1
ATOM 804 N N . SER A 1 96 ? 6.313 -0.209 -8.820 1.00 91.94 96 SER A N 1
ATOM 805 C CA . SER A 1 96 ? 7.590 0.497 -8.694 1.00 91.94 96 SER A CA 1
ATOM 806 C C . SER A 1 96 ? 7.810 0.947 -7.257 1.00 91.94 96 SER A C 1
ATOM 808 O O . SER A 1 96 ? 6.867 1.058 -6.472 1.00 91.94 96 SER A O 1
ATOM 810 N N . ILE A 1 97 ? 9.064 1.239 -6.930 1.00 94.38 97 ILE A N 1
ATOM 811 C CA . ILE A 1 97 ? 9.465 1.825 -5.655 1.00 94.38 97 ILE A CA 1
ATOM 812 C C . ILE A 1 97 ? 9.938 3.247 -5.935 1.00 94.38 97 ILE A C 1
ATOM 814 O O . ILE A 1 97 ? 10.649 3.495 -6.907 1.00 94.38 97 ILE A O 1
ATOM 818 N N . ALA A 1 98 ? 9.546 4.181 -5.084 1.00 93.50 98 ALA A N 1
ATOM 819 C CA . ALA A 1 98 ? 10.091 5.524 -5.053 1.00 93.50 98 ALA A CA 1
ATOM 820 C C . ALA A 1 98 ? 10.489 5.884 -3.625 1.00 93.50 98 ALA A C 1
ATOM 822 O O . ALA A 1 98 ? 10.154 5.197 -2.661 1.00 93.50 98 ALA A O 1
ATOM 823 N N . SER A 1 99 ? 11.193 6.996 -3.492 1.00 93.06 99 SER A N 1
ATOM 824 C CA . SER A 1 99 ? 11.419 7.617 -2.201 1.00 93.06 99 SER A CA 1
ATOM 825 C C . SER A 1 99 ? 10.563 8.865 -2.084 1.00 93.06 99 SER A C 1
ATOM 827 O O . SER A 1 99 ? 10.437 9.617 -3.046 1.00 93.06 99 SER A O 1
ATOM 829 N N . THR A 1 100 ? 10.024 9.103 -0.898 1.00 93.69 100 THR A N 1
ATOM 830 C CA . THR A 1 100 ? 9.310 10.335 -0.557 1.00 93.69 100 THR A CA 1
ATOM 831 C C . THR A 1 100 ? 9.755 10.807 0.818 1.00 93.69 100 THR A C 1
ATOM 833 O O . THR A 1 100 ? 10.376 10.049 1.558 1.00 93.69 100 THR A O 1
ATOM 836 N N . ASN A 1 101 ? 9.437 12.039 1.181 1.00 92.75 101 ASN A N 1
ATOM 837 C CA . ASN A 1 101 ? 9.537 12.489 2.561 1.00 92.75 101 ASN A CA 1
ATOM 838 C C . ASN A 1 101 ? 8.148 12.514 3.196 1.00 92.75 101 ASN A C 1
ATOM 840 O O . ASN A 1 101 ? 7.134 12.643 2.498 1.00 92.75 101 ASN A O 1
ATOM 844 N N . PHE A 1 102 ? 8.094 12.376 4.517 1.00 91.62 102 PHE A N 1
ATOM 845 C CA . PHE A 1 102 ? 6.838 12.452 5.250 1.00 91.62 102 PHE A CA 1
ATOM 846 C C . PHE A 1 102 ? 6.137 13.801 5.006 1.00 91.62 102 PHE A C 1
ATOM 848 O O . PHE A 1 102 ? 6.767 14.857 5.060 1.00 91.62 102 PHE A O 1
ATOM 855 N N . LYS A 1 103 ? 4.838 13.756 4.673 1.00 87.25 103 LYS A N 1
ATOM 856 C CA . LYS A 1 103 ? 4.020 14.912 4.241 1.00 87.25 103 LYS A CA 1
ATOM 857 C C . LYS A 1 103 ? 4.593 15.716 3.056 1.00 87.25 103 LYS A C 1
ATOM 859 O O . LYS A 1 103 ? 4.149 16.828 2.799 1.00 87.25 103 LYS A O 1
ATOM 864 N N . GLY A 1 104 ? 5.559 15.161 2.321 1.00 86.75 104 GLY A N 1
ATOM 865 C CA . GLY A 1 104 ? 6.234 15.848 1.217 1.00 86.75 104 GLY A CA 1
ATOM 866 C C . GLY A 1 104 ? 7.245 16.916 1.650 1.00 86.75 104 GLY A C 1
ATOM 867 O O . GLY A 1 104 ? 7.749 17.638 0.795 1.00 86.75 104 GLY A O 1
ATOM 868 N N . ASP A 1 105 ? 7.570 17.019 2.942 1.00 90.06 105 ASP A N 1
ATOM 869 C CA . ASP A 1 105 ? 8.558 17.980 3.436 1.00 90.06 105 ASP A CA 1
ATOM 870 C C . ASP A 1 105 ? 9.969 17.378 3.393 1.00 90.06 105 ASP A C 1
ATOM 872 O O . ASP A 1 105 ? 10.285 16.445 4.126 1.00 90.06 105 ASP A O 1
ATOM 876 N N . ILE A 1 106 ? 10.836 17.950 2.554 1.00 89.38 106 ILE A N 1
ATOM 877 C CA . ILE A 1 106 ? 12.220 17.506 2.309 1.00 89.38 106 ILE A CA 1
ATOM 878 C C . ILE A 1 106 ? 13.049 17.428 3.601 1.00 89.38 106 ILE A C 1
ATOM 880 O O . ILE A 1 106 ? 13.981 16.627 3.686 1.00 89.38 106 ILE A O 1
ATOM 884 N N . LYS A 1 107 ? 12.722 18.238 4.616 1.00 91.25 107 LYS A N 1
ATOM 885 C CA . LYS A 1 107 ? 13.439 18.250 5.900 1.00 91.25 107 LYS A CA 1
ATOM 886 C C . LYS A 1 107 ? 13.051 17.093 6.818 1.00 91.25 107 LYS A C 1
ATOM 888 O O . LYS A 1 107 ? 13.719 16.876 7.827 1.00 91.25 107 LYS A O 1
ATOM 893 N N . ARG A 1 108 ? 11.973 16.376 6.500 1.00 91.94 108 ARG A N 1
ATOM 894 C CA . ARG A 1 108 ? 11.429 15.290 7.319 1.00 91.94 108 ARG A CA 1
ATOM 895 C C . ARG A 1 108 ? 11.925 13.930 6.864 1.00 91.94 108 ARG A C 1
ATOM 897 O O . ARG A 1 108 ? 12.588 13.788 5.835 1.00 91.94 108 ARG A O 1
ATOM 904 N N . GLU A 1 109 ? 11.598 12.920 7.660 1.00 90.75 109 GLU A N 1
ATOM 905 C CA . GLU A 1 109 ? 12.043 11.551 7.468 1.00 90.75 109 GLU A CA 1
ATOM 906 C C . GLU A 1 109 ? 11.744 11.041 6.058 1.00 90.75 109 GLU A C 1
ATOM 908 O O . GLU A 1 109 ? 10.661 11.236 5.497 1.00 90.75 109 GLU A O 1
ATOM 913 N N . ARG A 1 110 ? 12.749 10.372 5.493 1.00 92.62 110 ARG A N 1
ATOM 914 C CA . ARG A 1 110 ? 12.682 9.756 4.177 1.00 92.62 110 ARG A CA 1
ATOM 915 C C . ARG A 1 110 ? 11.980 8.407 4.297 1.00 92.62 110 ARG A C 1
ATOM 917 O O . ARG A 1 110 ? 12.452 7.525 5.005 1.00 92.62 110 ARG A O 1
ATOM 924 N N . LEU A 1 111 ? 10.878 8.258 3.578 1.00 94.75 111 LEU A N 1
ATOM 925 C CA . LEU A 1 111 ? 10.056 7.059 3.507 1.00 94.75 111 LEU A CA 1
ATOM 926 C C . LEU A 1 111 ? 10.201 6.391 2.139 1.00 94.75 111 LEU A C 1
ATOM 928 O O . LEU A 1 111 ? 10.478 7.034 1.118 1.00 94.75 111 LEU A O 1
ATOM 932 N N . VAL A 1 112 ? 9.970 5.086 2.116 1.00 95.38 112 VAL A N 1
ATOM 933 C CA . VAL A 1 112 ? 9.897 4.292 0.893 1.00 95.38 112 VAL A CA 1
ATOM 934 C C . VAL A 1 112 ? 8.445 4.219 0.455 1.00 95.38 112 VAL A C 1
ATOM 936 O O . VAL A 1 112 ? 7.596 3.722 1.188 1.00 95.38 112 VAL A O 1
ATOM 939 N N . ARG A 1 113 ? 8.165 4.699 -0.754 1.00 95.50 113 ARG A N 1
ATOM 940 C CA . ARG A 1 113 ? 6.849 4.620 -1.381 1.00 95.50 113 ARG A CA 1
ATOM 941 C C . ARG A 1 113 ? 6.797 3.421 -2.310 1.00 95.50 113 ARG A C 1
ATOM 943 O O . ARG A 1 113 ? 7.523 3.379 -3.303 1.00 95.50 113 ARG A O 1
ATOM 950 N N . ILE A 1 114 ? 5.909 2.477 -2.031 1.00 96.12 114 ILE A N 1
ATOM 951 C CA . ILE A 1 114 ? 5.655 1.336 -2.913 1.00 96.12 114 ILE A CA 1
ATOM 952 C C . ILE A 1 114 ? 4.376 1.599 -3.696 1.00 96.12 114 ILE A C 1
ATOM 954 O O . ILE A 1 114 ? 3.322 1.794 -3.096 1.00 96.12 114 ILE A O 1
ATOM 958 N N . TYR A 1 115 ? 4.462 1.589 -5.025 1.00 95.56 115 TYR A N 1
ATOM 959 C CA . TYR A 1 115 ? 3.307 1.684 -5.914 1.00 95.56 115 TYR A CA 1
ATOM 960 C C . TYR A 1 115 ? 2.767 0.299 -6.250 1.00 95.56 115 TYR A C 1
ATOM 962 O O . TYR A 1 115 ? 3.528 -0.628 -6.535 1.00 95.56 115 TYR A O 1
ATOM 970 N N . GLY A 1 116 ? 1.447 0.184 -6.303 1.00 95.81 116 GLY A N 1
ATOM 971 C CA . GLY A 1 116 ? 0.747 -1.021 -6.716 1.00 95.81 116 GLY A CA 1
ATOM 972 C C . GLY A 1 116 ? -0.534 -0.698 -7.470 1.00 95.81 116 GLY A C 1
ATOM 973 O O . GLY A 1 116 ? -0.977 0.446 -7.536 1.00 95.81 116 GLY A O 1
ATOM 974 N N . THR A 1 117 ? -1.135 -1.716 -8.066 1.00 95.38 117 THR A N 1
ATOM 975 C CA . THR A 1 117 ? -2.445 -1.625 -8.706 1.00 95.38 117 THR A CA 1
ATOM 976 C C . THR A 1 117 ? -3.267 -2.866 -8.396 1.00 95.38 117 THR A C 1
ATOM 978 O O . THR A 1 117 ? -2.709 -3.925 -8.104 1.00 95.38 117 THR A O 1
ATOM 981 N N . ALA A 1 118 ? -4.587 -2.723 -8.423 1.00 94.25 118 ALA A N 1
ATOM 982 C CA . ALA A 1 118 ? -5.538 -3.771 -8.093 1.00 94.25 118 ALA A CA 1
ATOM 983 C C . ALA A 1 118 ? -6.732 -3.697 -9.046 1.00 94.25 118 ALA A C 1
ATOM 985 O O . ALA A 1 118 ? -7.220 -2.604 -9.332 1.00 94.25 118 ALA A O 1
ATOM 986 N N . PHE A 1 119 ? -7.212 -4.850 -9.506 1.00 93.69 119 PHE A N 1
ATOM 987 C CA . PHE A 1 119 ? -8.377 -4.953 -10.385 1.00 93.69 119 PHE A CA 1
ATOM 988 C C . PHE A 1 119 ? -9.343 -6.047 -9.905 1.00 93.69 119 PHE A C 1
ATOM 990 O O . PHE A 1 119 ? -8.918 -7.017 -9.269 1.00 93.69 119 PHE A O 1
ATOM 997 N N . PRO A 1 120 ? -10.646 -5.932 -10.220 1.00 90.69 120 PRO A N 1
ATOM 998 C CA . PRO A 1 120 ? -11.638 -6.935 -9.832 1.00 90.69 120 PRO A CA 1
ATOM 999 C C . PRO A 1 120 ? -11.416 -8.282 -10.535 1.00 90.69 120 PRO A C 1
ATOM 1001 O O . PRO A 1 120 ? -11.696 -9.333 -9.963 1.00 90.69 120 PRO A O 1
ATOM 1004 N N . ASP A 1 121 ? -10.865 -8.267 -11.749 1.00 92.12 121 ASP A N 1
ATOM 1005 C CA . ASP A 1 121 ? -10.649 -9.455 -12.567 1.00 92.12 121 ASP A CA 1
ATOM 1006 C C . ASP A 1 121 ? -9.229 -9.491 -13.180 1.00 92.12 121 ASP A C 1
ATOM 1008 O O . ASP A 1 121 ? -8.593 -8.449 -13.386 1.00 92.12 121 ASP A O 1
ATOM 1012 N N . PRO A 1 122 ? -8.704 -10.692 -13.489 1.00 93.19 122 PRO A N 1
ATOM 1013 C CA . PRO A 1 122 ? -7.351 -10.848 -14.020 1.00 93.19 122 PRO A CA 1
ATOM 1014 C C . PRO A 1 122 ? -7.193 -10.315 -15.450 1.00 93.19 122 PRO A C 1
ATOM 1016 O O . PRO A 1 122 ? -6.078 -9.971 -15.853 1.00 93.19 122 PRO A O 1
ATOM 1019 N N . LYS A 1 123 ? -8.276 -10.238 -16.236 1.00 95.44 123 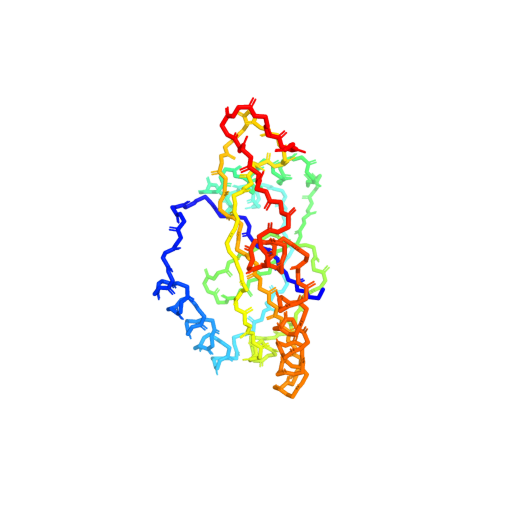LYS A N 1
ATOM 1020 C CA . LYS A 1 123 ? -8.224 -9.753 -17.621 1.00 95.44 123 LYS A CA 1
ATOM 1021 C C . LYS A 1 123 ? -7.961 -8.249 -17.636 1.00 95.44 123 LYS A C 1
ATOM 1023 O O . LYS A 1 123 ? -7.067 -7.819 -18.364 1.00 95.44 123 LYS A O 1
ATOM 1028 N N . SER A 1 124 ? -8.653 -7.487 -16.795 1.00 94.31 124 SER A N 1
ATOM 1029 C CA . SER A 1 124 ? -8.446 -6.045 -16.627 1.00 94.31 124 SER A CA 1
ATOM 1030 C C . SER A 1 124 ? -7.034 -5.729 -16.135 1.00 94.31 124 SER A C 1
ATOM 1032 O O . SER A 1 124 ? -6.367 -4.867 -16.706 1.00 94.31 124 SER A O 1
ATOM 1034 N N . LEU A 1 125 ? -6.516 -6.491 -15.160 1.00 94.19 125 LEU A N 1
ATOM 1035 C CA . LEU A 1 125 ? -5.126 -6.335 -14.716 1.00 94.19 125 LEU A CA 1
ATOM 1036 C C . LEU A 1 125 ? -4.138 -6.577 -15.865 1.00 94.19 125 LEU A C 1
ATOM 1038 O O . LEU A 1 125 ? -3.219 -5.787 -16.071 1.00 94.19 125 LEU A O 1
ATOM 1042 N N . LYS A 1 126 ? -4.327 -7.650 -16.642 1.00 94.69 126 LYS A N 1
ATOM 1043 C CA . LYS A 1 126 ? -3.447 -7.968 -17.774 1.00 94.69 126 LYS A CA 1
ATOM 1044 C C . LYS A 1 126 ? -3.486 -6.880 -18.849 1.00 94.69 126 LYS A C 1
ATOM 1046 O O . LYS A 1 126 ? -2.435 -6.508 -19.366 1.00 94.69 126 LYS A O 1
ATOM 1051 N N . GLN A 1 127 ? -4.672 -6.364 -19.171 1.00 95.25 127 GLN A N 1
ATOM 1052 C CA . GLN A 1 127 ? -4.837 -5.261 -20.120 1.00 95.25 127 GLN A CA 1
ATOM 1053 C C . GLN A 1 127 ? -4.113 -4.001 -19.639 1.00 95.25 127 GLN A C 1
ATOM 1055 O O . GLN A 1 127 ? -3.353 -3.410 -20.404 1.00 95.25 127 GLN A O 1
ATOM 1060 N N . TYR A 1 128 ? -4.272 -3.643 -18.363 1.00 94.38 128 TYR A N 1
ATOM 1061 C CA . TYR A 1 128 ? -3.583 -2.502 -17.768 1.00 94.38 128 TYR A CA 1
ATOM 1062 C C . TYR A 1 128 ? -2.055 -2.639 -17.839 1.00 94.38 128 TYR A C 1
ATOM 1064 O O . TYR A 1 128 ? -1.360 -1.704 -18.237 1.00 94.38 128 TYR A O 1
ATOM 1072 N N . LEU A 1 129 ? -1.519 -3.817 -17.505 1.00 93.81 129 LEU A N 1
ATOM 1073 C CA . LEU A 1 129 ? -0.077 -4.060 -17.566 1.00 93.81 129 LEU A CA 1
ATOM 1074 C C . LEU A 1 129 ? 0.461 -4.002 -19.001 1.00 93.81 129 LEU A C 1
ATOM 1076 O O . LEU A 1 129 ? 1.509 -3.398 -19.213 1.00 93.81 129 LEU A O 1
ATOM 1080 N N . ALA A 1 130 ? -0.272 -4.541 -19.980 1.00 94.25 130 ALA A N 1
ATOM 1081 C CA . ALA A 1 130 ? 0.102 -4.445 -21.391 1.00 94.25 130 ALA A CA 1
ATOM 1082 C C . ALA A 1 130 ? 0.113 -2.987 -21.882 1.00 94.25 130 ALA A C 1
ATOM 1084 O O . ALA A 1 130 ? 1.064 -2.558 -22.530 1.00 94.25 130 ALA A O 1
ATOM 1085 N N . MET A 1 131 ? -0.901 -2.192 -21.518 1.00 93.50 131 MET A N 1
ATOM 1086 C CA . MET A 1 131 ? -0.934 -0.760 -21.841 1.00 93.50 131 MET A CA 1
ATOM 1087 C C . MET A 1 131 ? 0.242 -0.006 -21.216 1.00 93.50 131 MET A C 1
ATOM 1089 O O . MET A 1 131 ? 0.841 0.852 -21.863 1.00 93.50 131 MET A O 1
ATOM 1093 N N . ARG A 1 132 ? 0.599 -0.333 -19.970 1.00 92.31 132 ARG A N 1
ATOM 1094 C CA . ARG A 1 132 ? 1.730 0.285 -19.273 1.00 92.31 132 ARG A CA 1
ATOM 1095 C C . ARG A 1 132 ? 3.072 -0.081 -19.910 1.00 92.31 132 ARG A C 1
ATOM 1097 O O . ARG A 1 132 ? 3.946 0.776 -20.000 1.00 92.31 132 ARG A O 1
ATOM 1104 N N . GLU A 1 133 ? 3.230 -1.320 -20.366 1.00 91.38 133 GLU A N 1
ATOM 1105 C CA . GLU A 1 133 ? 4.420 -1.764 -21.095 1.00 91.38 133 GLU A CA 1
ATOM 1106 C C . GLU A 1 133 ? 4.559 -1.034 -22.441 1.00 91.38 133 GLU A C 1
ATOM 1108 O O . GLU A 1 133 ? 5.630 -0.522 -22.763 1.00 91.38 133 GLU A O 1
ATOM 1113 N N . GLU A 1 134 ? 3.464 -0.907 -23.193 1.00 92.31 134 GLU A N 1
ATOM 1114 C CA . GLU A 1 134 ? 3.437 -0.152 -24.451 1.00 92.31 134 GLU A CA 1
ATOM 1115 C C . GLU A 1 134 ? 3.740 1.338 -24.244 1.00 92.31 134 GLU A C 1
ATOM 1117 O O . GLU A 1 134 ? 4.482 1.935 -25.025 1.00 92.31 134 GLU A O 1
ATOM 1122 N N . ALA A 1 135 ? 3.229 1.941 -23.168 1.00 90.06 135 ALA A N 1
ATOM 1123 C CA . ALA A 1 135 ? 3.565 3.315 -22.801 1.00 90.06 135 ALA A CA 1
ATOM 1124 C C . ALA A 1 135 ? 5.056 3.467 -22.452 1.00 90.06 135 ALA A C 1
ATOM 1126 O O . ALA A 1 135 ? 5.687 4.428 -22.885 1.00 90.06 135 ALA A O 1
ATOM 1127 N N . ALA A 1 136 ? 5.643 2.503 -21.734 1.00 88.06 136 ALA A N 1
ATOM 1128 C CA . ALA A 1 136 ? 7.063 2.520 -21.380 1.00 88.06 136 ALA A CA 1
ATOM 1129 C C . ALA A 1 136 ? 7.989 2.378 -22.602 1.00 88.06 136 ALA A C 1
ATOM 1131 O O . ALA A 1 136 ? 9.070 2.963 -22.627 1.00 88.06 136 ALA A O 1
ATOM 1132 N N . LYS A 1 137 ? 7.569 1.642 -23.642 1.00 88.81 137 LYS A N 1
ATOM 1133 C CA . LYS A 1 137 ? 8.295 1.570 -24.926 1.00 88.81 137 LYS A CA 1
ATOM 1134 C C . LYS A 1 137 ? 8.291 2.900 -25.683 1.00 88.81 137 LYS A C 1
AT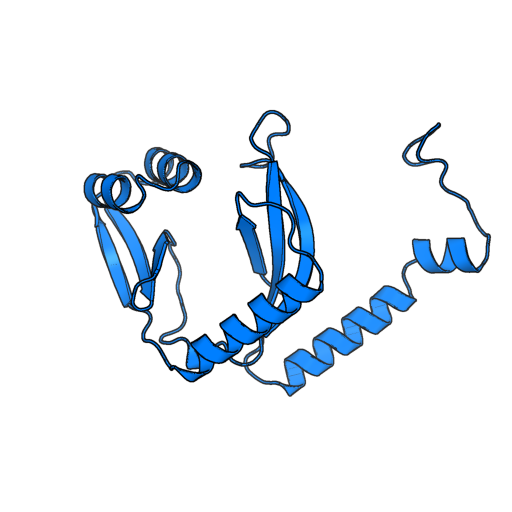OM 1136 O O . LYS A 1 137 ? 9.201 3.148 -26.462 1.00 88.81 137 LYS A O 1
ATOM 1141 N N . ARG A 1 138 ? 7.284 3.748 -25.451 1.00 90.94 138 ARG A N 1
ATOM 1142 C CA . ARG A 1 138 ? 7.115 5.059 -26.100 1.00 90.94 138 ARG A CA 1
ATOM 1143 C C . ARG A 1 138 ? 7.594 6.229 -25.242 1.00 90.94 138 ARG A C 1
ATOM 1145 O O . ARG A 1 138 ? 7.280 7.379 -25.544 1.00 90.94 138 ARG A O 1
ATOM 1152 N N . ASP A 1 139 ? 8.336 5.958 -24.172 1.00 88.56 139 ASP A N 1
ATOM 1153 C CA . ASP A 1 139 ? 8.923 7.011 -23.353 1.00 88.56 139 ASP A CA 1
ATOM 1154 C C . ASP A 1 139 ? 9.995 7.747 -24.166 1.00 88.56 139 ASP A C 1
ATOM 1156 O O . ASP A 1 139 ? 10.994 7.156 -24.581 1.00 88.56 139 ASP A O 1
ATOM 1160 N N . HIS A 1 140 ? 9.786 9.047 -24.384 1.00 85.62 140 HIS A N 1
ATOM 1161 C CA . HIS A 1 140 ? 10.706 9.883 -25.149 1.00 85.62 140 HIS A CA 1
ATOM 1162 C C . HIS A 1 140 ? 12.129 9.816 -24.598 1.00 85.62 140 HIS A C 1
ATOM 1164 O O . HIS A 1 140 ? 13.055 9.850 -25.397 1.00 85.62 140 HIS A O 1
ATOM 1170 N N . ARG A 1 141 ? 12.311 9.666 -23.277 1.00 83.81 141 ARG A N 1
ATOM 1171 C CA . ARG A 1 141 ? 13.631 9.564 -22.631 1.00 83.81 141 ARG A CA 1
ATOM 1172 C C . ARG A 1 141 ? 14.361 8.297 -23.041 1.00 83.81 141 ARG A C 1
ATOM 1174 O O . ARG A 1 141 ? 15.568 8.321 -23.244 1.00 83.81 141 ARG A O 1
ATOM 1181 N N . LYS A 1 142 ? 13.618 7.198 -23.178 1.00 84.25 142 LYS A N 1
ATOM 1182 C CA . LYS A 1 142 ? 14.152 5.912 -23.622 1.00 84.25 142 LYS A CA 1
ATOM 1183 C C . LYS A 1 142 ? 14.493 5.957 -25.109 1.00 84.25 142 LYS A C 1
ATOM 1185 O O . LYS A 1 142 ? 15.622 5.659 -25.472 1.00 84.25 142 LYS A O 1
ATOM 1190 N N . ILE A 1 143 ? 13.553 6.406 -25.940 1.00 84.88 143 ILE A N 1
ATOM 1191 C CA . ILE A 1 143 ? 13.749 6.511 -27.393 1.00 84.88 143 ILE A CA 1
ATOM 1192 C C . ILE A 1 143 ? 14.879 7.491 -27.723 1.00 84.88 143 ILE A C 1
ATOM 1194 O O . ILE A 1 143 ? 15.724 7.197 -28.556 1.00 84.88 143 ILE A O 1
ATOM 1198 N N . GLY A 1 144 ? 14.922 8.644 -27.054 1.00 84.88 144 GLY A N 1
ATOM 1199 C CA . GLY A 1 144 ? 15.951 9.659 -27.261 1.00 84.88 144 GLY A CA 1
ATOM 1200 C C . GLY A 1 144 ? 17.348 9.177 -26.890 1.00 84.88 144 GLY A C 1
ATOM 1201 O O . GLY A 1 144 ? 18.290 9.495 -27.605 1.00 84.88 144 GLY A O 1
ATOM 1202 N N . ALA A 1 145 ? 17.472 8.362 -25.839 1.00 83.75 145 ALA A N 1
ATOM 1203 C CA . ALA A 1 145 ? 18.729 7.707 -25.498 1.00 83.75 145 ALA A CA 1
ATOM 1204 C C . ALA A 1 145 ? 19.101 6.599 -26.502 1.00 83.75 145 ALA A C 1
ATOM 1206 O O . ALA A 1 145 ? 20.241 6.550 -26.948 1.00 83.75 145 ALA A O 1
ATOM 1207 N N . GLU A 1 146 ? 18.152 5.736 -26.891 1.00 86.25 146 GLU A N 1
ATOM 1208 C CA . GLU A 1 146 ? 18.375 4.639 -27.855 1.00 86.25 146 GLU A CA 1
ATOM 1209 C C . GLU A 1 146 ? 18.727 5.139 -29.264 1.00 86.25 146 GLU A C 1
ATOM 1211 O O . GLU A 1 146 ? 19.499 4.501 -29.973 1.00 86.25 146 GLU A O 1
ATOM 1216 N N . MET A 1 147 ? 18.163 6.278 -29.670 1.00 89.44 147 MET A N 1
ATOM 1217 C CA . MET A 1 147 ? 18.419 6.931 -30.956 1.00 89.44 147 MET A CA 1
ATOM 1218 C C . MET A 1 147 ? 19.515 8.007 -30.879 1.00 89.44 147 MET A C 1
ATOM 1220 O O . MET A 1 147 ? 19.698 8.740 -31.848 1.00 89.44 147 MET A O 1
ATOM 1224 N N . GLU A 1 148 ? 20.199 8.140 -29.736 1.00 83.00 148 GLU A N 1
ATOM 1225 C CA . GLU A 1 148 ? 21.265 9.128 -29.498 1.00 83.00 148 GLU A CA 1
ATOM 1226 C C . GLU A 1 148 ? 20.863 10.585 -29.827 1.00 83.00 148 GLU A C 1
ATOM 1228 O O . GLU A 1 148 ? 21.682 11.406 -30.236 1.00 83.00 148 GLU A O 1
ATOM 1233 N N . LEU A 1 149 ? 19.585 10.936 -29.646 1.00 84.62 149 LEU A N 1
ATOM 1234 C CA . LEU A 1 149 ? 19.045 12.259 -29.988 1.00 84.62 149 LEU A CA 1
ATOM 1235 C C . LEU A 1 149 ? 19.475 13.346 -28.997 1.00 84.62 149 LEU A C 1
ATOM 1237 O O . LEU A 1 149 ? 19.574 14.515 -29.366 1.00 84.62 149 LEU A O 1
ATOM 1241 N N . TYR A 1 150 ? 19.678 12.978 -27.732 1.00 81.00 150 TYR A N 1
ATOM 1242 C CA . TYR A 1 150 ? 20.142 13.867 -26.671 1.00 81.00 150 TYR A CA 1
ATOM 1243 C C . TYR A 1 150 ? 20.727 13.056 -25.511 1.00 81.00 150 TYR A C 1
ATOM 1245 O O . TYR A 1 150 ? 20.382 11.894 -25.297 1.00 81.00 150 TYR A O 1
ATOM 1253 N N . VAL A 1 151 ? 21.594 13.694 -24.727 1.00 76.25 151 VAL A N 1
ATOM 1254 C CA . VAL A 1 151 ? 22.196 13.122 -23.520 1.00 76.25 151 VAL A CA 1
ATOM 1255 C C . VAL A 1 151 ? 21.967 14.100 -22.381 1.00 76.25 151 VAL A C 1
ATOM 1257 O O . VAL A 1 151 ? 22.359 15.257 -22.484 1.00 76.25 151 VAL A O 1
ATOM 1260 N N . PHE A 1 152 ? 21.363 13.636 -21.290 1.00 70.19 152 PHE A N 1
ATOM 1261 C CA . PHE A 1 152 ? 21.229 14.444 -20.081 1.00 70.19 152 PHE A CA 1
ATOM 1262 C C . PHE A 1 152 ? 22.522 14.385 -19.273 1.00 70.19 152 PHE A C 1
ATOM 1264 O O . PHE A 1 152 ? 22.955 13.301 -18.873 1.00 70.19 152 PHE A O 1
ATOM 1271 N N . ASN A 1 15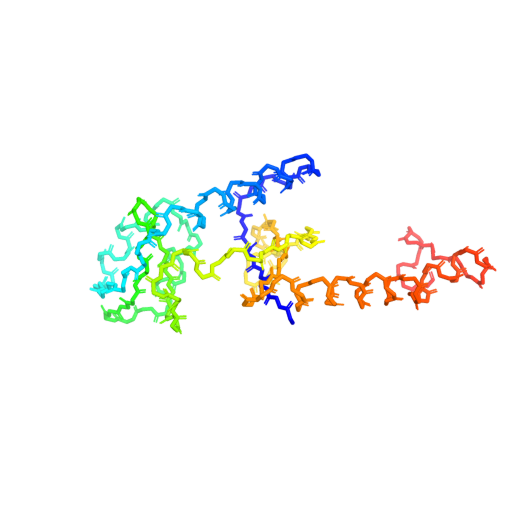3 ? 23.122 15.540 -18.984 1.00 76.38 153 ASN A N 1
ATOM 1272 C CA . ASN A 1 153 ? 24.265 15.610 -18.077 1.00 76.38 153 ASN A CA 1
ATOM 1273 C C . ASN A 1 153 ? 23.788 16.000 -16.675 1.00 76.38 153 ASN A C 1
ATOM 1275 O O . ASN A 1 153 ? 23.906 17.148 -16.245 1.00 76.38 153 ASN A O 1
ATOM 1279 N N . SER A 1 154 ? 23.259 15.017 -15.945 1.00 68.12 154 SER A N 1
ATOM 1280 C CA . SER A 1 154 ? 22.699 15.220 -14.605 1.00 68.12 154 SER A CA 1
ATOM 1281 C C . SER A 1 154 ? 23.704 15.726 -13.563 1.00 68.12 154 SER A C 1
ATOM 1283 O O . SER A 1 154 ? 23.277 16.239 -12.533 1.00 68.12 154 SER A O 1
ATOM 1285 N N . GLU A 1 155 ? 25.014 15.602 -13.808 1.00 69.31 155 GLU A N 1
ATOM 1286 C CA . GLU A 1 155 ? 26.056 16.099 -12.897 1.00 69.31 155 GLU A CA 1
ATOM 1287 C C . GLU A 1 155 ? 26.360 17.590 -13.084 1.00 69.31 155 GLU A C 1
ATOM 1289 O O . GLU A 1 155 ? 26.627 18.284 -12.105 1.00 69.31 155 GLU A O 1
ATOM 1294 N N . ARG A 1 156 ? 26.337 18.095 -14.324 1.00 67.75 156 ARG A N 1
ATOM 1295 C CA . ARG A 1 156 ? 26.696 19.493 -14.624 1.00 67.75 156 ARG A CA 1
ATOM 1296 C C . ARG A 1 156 ? 25.489 20.400 -14.829 1.00 67.75 156 ARG A C 1
ATOM 1298 O O . ARG A 1 156 ? 25.600 21.596 -14.571 1.00 67.75 156 ARG A O 1
ATOM 1305 N N . ALA A 1 157 ? 24.362 19.857 -15.284 1.00 66.12 157 ALA A N 1
ATOM 1306 C CA . ALA A 1 157 ? 23.156 20.626 -15.555 1.00 66.12 157 ALA A CA 1
ATOM 1307 C C . ALA A 1 157 ? 21.893 19.747 -15.406 1.00 66.12 157 ALA A C 1
ATOM 1309 O O . ALA A 1 157 ? 21.346 19.263 -16.393 1.00 66.12 157 ALA A O 1
ATOM 1310 N N . PRO A 1 158 ? 21.407 19.494 -14.176 1.00 68.62 158 PRO A N 1
ATOM 1311 C CA . PRO A 1 158 ? 20.192 18.709 -13.971 1.00 68.62 158 PRO A CA 1
ATOM 1312 C C . PRO A 1 158 ? 18.987 19.369 -14.664 1.00 68.62 158 PRO A C 1
ATOM 1314 O O . PRO A 1 158 ? 18.539 20.441 -14.263 1.00 68.62 158 PRO A O 1
ATOM 1317 N N . GLY A 1 159 ? 18.467 18.706 -15.702 1.00 63.62 159 GLY A N 1
ATOM 1318 C CA . GLY A 1 159 ? 17.356 19.187 -16.535 1.00 63.62 159 GLY A CA 1
ATOM 1319 C C . GLY A 1 159 ? 17.757 19.735 -17.911 1.00 63.62 159 GLY A C 1
ATOM 1320 O O . GLY A 1 159 ? 16.867 20.165 -18.644 1.00 63.62 159 GLY A O 1
ATOM 1321 N N . LEU A 1 160 ? 19.051 19.706 -18.255 1.00 50.94 160 LEU A N 1
ATOM 1322 C CA . LEU A 1 160 ? 19.635 20.137 -19.531 1.00 50.94 160 LEU A CA 1
ATOM 1323 C C . LEU A 1 160 ? 20.474 19.024 -20.180 1.00 50.94 160 LEU A C 1
ATOM 1325 O O . LEU A 1 160 ? 21.066 18.187 -19.454 1.00 50.94 160 LEU A O 1
#

Sequence (160 aa):
DGFYYDIDMKPPSEQEMIRIEEKMKEIALKSIPILKETHSRNELESMFQHNRFKLEIIREEVEKHSTVYRQGNYVDFCRGPHVPDTSYLRNIKLLSIASTNFKGDIKRERLVRIYGTAFPDPKSLKQYLAMREEAAKRDHRKIGAEMELYVFNSERAPGL

Secondary structure (DSSP, 8-state):
--EEEEESSPPPPHHHHHHHHHHHHHHHHTT-BEEEEEEEHHHHHHHTTT-HHHHHHHHHH-SSEEEEEEETTEEEE------SBGGGG-EEEEEEEEEEEGGG-TTSPEEEEEEEEEESSHHHHHHHHHHHHHHHHT-HHHHHHHTTS----TTT-TT-

Organism: NCBI:txid410659

Foldseek 3Di:
DWDKDWAPDDADDPVVLVVVVVVLLVQLVVFFFKDKDKDFLVVQCVVCVVPPLSNVVSVVPHDTMAIWIDGPPDIGGDRDDDDGTSVQQNQKDWDDKDWAARVRDPVHDITIMTIMHGDSDNVVSVVVVVVVVVVVVVPCVVVCVVVVVDDDPCPPDNPD